Protein AF-A0A970BZY7-F1 (afdb_monomer)

Nearest PDB structures (foldseek):
  6jfz-assembly1_A  TM=4.188E-01  e=6.111E+00  Rattus norvegicus
  2q7d-assembly2_B  TM=2.716E-01  e=2.837E+00  Homo sapiens
  2qb5-assembly2_B  TM=2.726E-01  e=4.311E+00  Homo sapiens
  2q7d-assembly1_A  TM=2.354E-01  e=3.497E+00  Homo sapiens
  2qb5-assembly1_A  TM=2.191E-01  e=3.750E+00  Homo sapiens

Solvent-accessible surface area (backbone atoms only — not comparable to full-atom values): 3590 Å² total; per-residue (Å²): 134,82,80,81,66,55,60,46,77,46,82,37,41,79,49,72,85,56,48,63,58,51,48,52,49,49,28,70,75,72,71,23,84,43,68,49,75,48,74,41,87,55,48,60,52,29,64,72,52,35,81,65,30,59,69,74,73,116

Mean predicted aligned error: 8.21 Å

Radius of gyration: 13.81 Å; Cα contacts (8 Å, |Δi|>4): 65; chains: 1; bounding box: 43×25×24 Å

Foldseek 3Di:
DPDLALEEEDEEEPPVVVPVVVQVCCCVVSVHPYYHYRYDHPPVQCVVVDPVSVVVVD

pLDDT: mean 78.96, std 14.75, range [41.09, 94.81]

Sequence (58 aa):
MTAKSDYGTVVNCLGGPAQIPVIRFLQSHWGVTRVDVITETAPERILAEGADGAARCL

Structure (mmCIF, N/CA/C/O backbone):
data_AF-A0A970BZY7-F1
#
_entry.id   AF-A0A970BZY7-F1
#
loop_
_atom_site.group_PDB
_atom_site.id
_atom_site.type_symbol
_atom_site.label_atom_id
_atom_site.label_alt_id
_atom_site.label_comp_id
_atom_site.label_asym_id
_atom_site.label_entity_id
_atom_site.label_seq_id
_atom_site.pdbx_PDB_ins_code
_atom_site.Cartn_x
_atom_site.Cartn_y
_atom_site.Cartn_z
_atom_site.occupancy
_atom_site.B_iso_or_equiv
_atom_site.auth_seq_id
_atom_site.auth_comp_id
_atom_site.auth_asym_id
_atom_site.auth_atom_id
_atom_site.pdbx_PDB_model_num
ATOM 1 N N . MET A 1 1 ? -22.427 -17.692 7.283 1.00 41.09 1 MET A N 1
ATOM 2 C CA . MET A 1 1 ? -21.964 -16.334 7.637 1.00 41.09 1 MET A CA 1
ATOM 3 C C . MET A 1 1 ? -20.456 -16.313 7.453 1.00 41.09 1 MET A C 1
ATOM 5 O O . MET A 1 1 ? -19.745 -16.813 8.311 1.00 41.09 1 MET A O 1
ATOM 9 N N . THR A 1 2 ? -19.972 -15.866 6.296 1.00 50.12 2 THR A N 1
ATOM 10 C CA . THR A 1 2 ? -18.529 -15.750 6.035 1.00 50.12 2 THR A CA 1
ATOM 11 C C . THR A 1 2 ? -18.039 -14.520 6.790 1.00 50.12 2 THR A C 1
ATOM 13 O O . THR A 1 2 ? -18.582 -13.435 6.585 1.00 50.12 2 THR A O 1
ATOM 16 N N . ALA A 1 3 ? -17.110 -14.687 7.731 1.00 51.19 3 ALA A N 1
ATOM 17 C CA . ALA A 1 3 ? -16.596 -13.580 8.528 1.00 51.19 3 ALA A CA 1
ATOM 18 C C . ALA A 1 3 ? -15.996 -12.517 7.592 1.00 51.19 3 ALA A C 1
ATOM 20 O O . ALA A 1 3 ? -15.062 -12.797 6.845 1.00 51.19 3 ALA A O 1
ATOM 21 N N . LYS A 1 4 ? -16.566 -11.309 7.597 1.00 58.97 4 LYS A N 1
ATOM 22 C CA . LYS A 1 4 ? -15.985 -10.148 6.922 1.00 58.97 4 LYS A CA 1
ATOM 23 C C . LYS A 1 4 ? -14.748 -9.751 7.726 1.00 58.97 4 LYS A C 1
ATOM 25 O O . LYS A 1 4 ? -14.881 -9.101 8.757 1.00 58.97 4 LYS A O 1
ATOM 30 N N . SER A 1 5 ? -13.573 -10.221 7.316 1.00 62.66 5 SER A N 1
ATOM 31 C CA . SER A 1 5 ? -12.320 -9.868 7.982 1.00 62.66 5 SER A CA 1
ATOM 32 C C . SER A 1 5 ? -12.071 -8.369 7.828 1.00 62.66 5 SER A C 1
ATOM 34 O O . SER A 1 5 ? -11.958 -7.864 6.717 1.00 62.66 5 SER A O 1
ATOM 36 N N . ASP A 1 6 ? -11.991 -7.660 8.952 1.00 84.38 6 ASP A N 1
ATOM 37 C CA . ASP A 1 6 ? -11.778 -6.204 9.038 1.00 84.38 6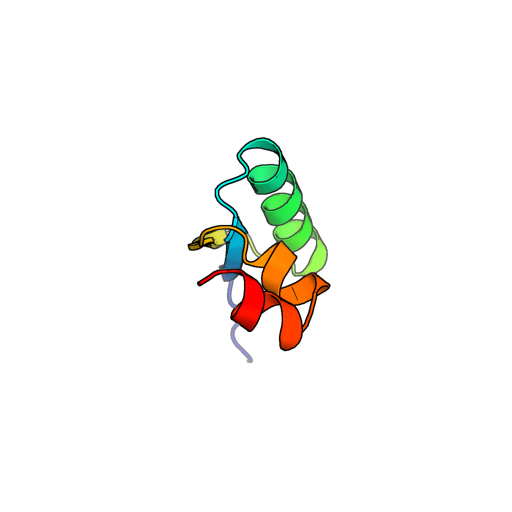 ASP A CA 1
ATOM 38 C C . ASP A 1 6 ? -10.315 -5.777 8.765 1.00 84.38 6 ASP A C 1
ATOM 40 O O . ASP A 1 6 ? -9.873 -4.674 9.098 1.00 84.38 6 ASP A O 1
ATOM 44 N N . TYR A 1 7 ? -9.542 -6.687 8.175 1.00 89.38 7 TYR A N 1
ATOM 45 C CA . TYR A 1 7 ? -8.095 -6.627 8.058 1.00 89.38 7 TYR A CA 1
ATOM 46 C C . TYR A 1 7 ? -7.679 -6.974 6.630 1.00 89.38 7 TYR A C 1
ATOM 48 O O . TYR A 1 7 ? -8.183 -7.934 6.046 1.00 89.38 7 TYR A O 1
ATOM 56 N N . GLY A 1 8 ? -6.738 -6.205 6.090 1.00 91.12 8 GLY A N 1
ATOM 57 C CA . GLY A 1 8 ? -5.993 -6.527 4.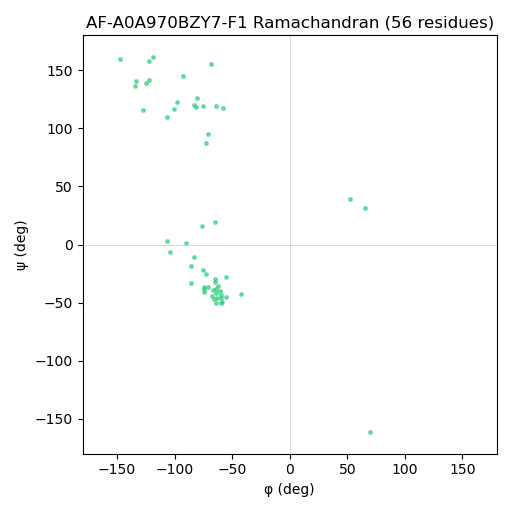876 1.00 91.12 8 GLY A CA 1
ATOM 58 C C . GLY A 1 8 ? -4.493 -6.561 5.157 1.00 91.12 8 GLY A C 1
ATOM 59 O O . GLY A 1 8 ? -4.024 -5.939 6.105 1.00 91.12 8 GLY A O 1
ATOM 60 N N . THR A 1 9 ? -3.728 -7.253 4.318 1.00 92.56 9 THR A N 1
ATOM 61 C CA . THR A 1 9 ? -2.259 -7.245 4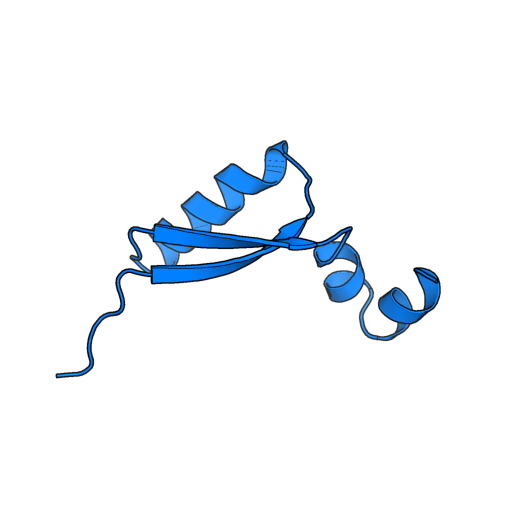.370 1.00 92.56 9 THR A CA 1
ATOM 62 C C . THR A 1 9 ? -1.717 -6.830 3.011 1.00 92.56 9 THR A C 1
ATOM 64 O O . THR A 1 9 ? -2.240 -7.255 1.981 1.00 92.56 9 THR A O 1
ATOM 67 N N . VAL A 1 10 ? -0.673 -6.003 2.996 1.00 91.25 10 VAL A N 1
ATOM 68 C CA . VAL A 1 10 ? 0.007 -5.560 1.774 1.00 91.25 10 VAL A CA 1
ATOM 69 C C . VAL A 1 10 ? 1.518 -5.661 1.932 1.00 91.25 10 VAL A C 1
ATOM 71 O O . VAL A 1 10 ? 2.056 -5.345 2.991 1.00 91.25 10 VAL A O 1
ATOM 74 N N . VAL A 1 11 ? 2.197 -6.080 0.865 1.00 89.38 11 VAL A N 1
ATOM 75 C CA . VAL A 1 11 ? 3.657 -5.992 0.737 1.00 89.38 11 VAL A CA 1
ATOM 76 C C . VAL A 1 11 ? 3.976 -4.742 -0.082 1.00 89.38 11 VAL A C 1
ATOM 78 O O . VAL A 1 11 ? 3.456 -4.592 -1.186 1.00 89.38 11 VAL A O 1
ATOM 81 N N . ASN A 1 12 ? 4.773 -3.824 0.463 1.00 85.62 12 ASN A N 1
ATOM 82 C CA . ASN A 1 12 ? 5.084 -2.529 -0.159 1.00 85.62 12 ASN A CA 1
ATOM 83 C C . ASN A 1 12 ? 6.510 -2.070 0.197 1.00 85.62 12 ASN A C 1
ATOM 85 O O . ASN A 1 12 ? 7.071 -2.512 1.198 1.00 85.62 12 ASN A O 1
ATOM 89 N N . CYS A 1 13 ? 7.095 -1.167 -0.588 1.00 83.50 13 CYS A N 1
ATOM 90 C CA . CYS A 1 13 ? 8.397 -0.561 -0.331 1.00 83.50 13 CYS A CA 1
ATOM 91 C C . CYS A 1 13 ? 8.349 0.363 0.876 1.00 83.50 13 CYS A C 1
ATOM 93 O O . CYS A 1 13 ? 7.337 1.003 1.174 1.00 83.50 13 CYS A O 1
ATOM 95 N N . LEU A 1 14 ? 9.520 0.548 1.487 1.00 75.62 14 LEU A N 1
ATOM 96 C CA . LEU A 1 14 ? 9.826 1.620 2.438 1.00 75.62 14 LEU A CA 1
ATOM 97 C C . LEU A 1 14 ? 9.774 3.035 1.801 1.00 75.62 14 LEU A C 1
ATOM 99 O O . LEU A 1 14 ? 10.337 3.997 2.323 1.00 75.62 14 LEU A O 1
ATOM 103 N N . GLY A 1 15 ? 9.108 3.197 0.656 1.00 69.88 15 GLY A N 1
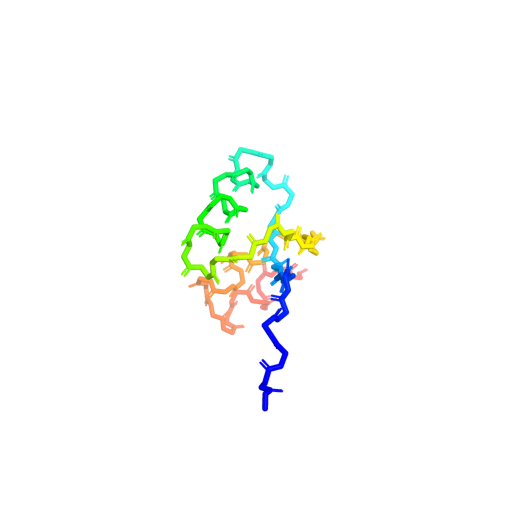ATOM 104 C CA . GLY A 1 15 ? 8.843 4.483 0.029 1.00 69.88 15 GLY A CA 1
ATOM 105 C C . GLY A 1 15 ? 7.775 5.236 0.814 1.00 69.88 15 GLY A C 1
ATOM 106 O O . GLY A 1 15 ? 6.591 5.154 0.492 1.00 69.88 15 GLY A O 1
ATOM 107 N N . GLY A 1 16 ? 8.194 5.996 1.830 1.00 67.50 16 GLY A N 1
ATOM 108 C CA . GLY A 1 16 ? 7.310 6.753 2.729 1.00 67.50 16 GLY A CA 1
ATOM 109 C C . GLY A 1 16 ? 6.136 7.491 2.055 1.00 67.50 16 GLY A C 1
ATOM 110 O O . GLY A 1 16 ? 5.014 7.385 2.550 1.00 67.50 16 GLY A O 1
ATOM 111 N N . PRO A 1 17 ? 6.316 8.175 0.903 1.00 80.25 17 PRO A N 1
ATOM 112 C CA . PRO A 1 17 ? 5.217 8.874 0.231 1.00 80.25 17 PRO A CA 1
ATOM 113 C C . PRO A 1 17 ? 4.106 7.957 -0.306 1.00 80.25 17 PRO A C 1
ATOM 115 O O . PRO A 1 17 ? 2.955 8.379 -0.378 1.00 80.25 17 PRO A O 1
ATOM 118 N N . ALA A 1 18 ? 4.425 6.716 -0.684 1.00 81.94 18 ALA A N 1
ATOM 119 C CA . ALA A 1 18 ? 3.473 5.780 -1.286 1.00 81.94 18 ALA A CA 1
ATOM 120 C C . ALA A 1 18 ? 2.670 4.984 -0.244 1.00 81.94 18 ALA A C 1
ATOM 122 O O . ALA A 1 18 ? 1.600 4.460 -0.552 1.00 81.94 18 ALA A O 1
ATOM 123 N N . GLN A 1 19 ? 3.141 4.926 1.002 1.00 84.62 19 GLN A N 1
ATOM 124 C CA . GLN A 1 19 ? 2.564 4.068 2.036 1.00 84.62 19 GLN A CA 1
ATOM 125 C C . GLN A 1 19 ? 1.121 4.466 2.398 1.00 84.62 19 GLN A C 1
ATOM 127 O O . GLN A 1 19 ? 0.218 3.632 2.364 1.00 84.62 19 GLN A O 1
ATOM 132 N N . ILE A 1 20 ? 0.872 5.752 2.678 1.00 90.94 20 ILE A N 1
ATOM 133 C CA . ILE A 1 20 ? -0.469 6.252 3.038 1.00 90.94 20 ILE A CA 1
ATOM 134 C C . ILE A 1 20 ? -1.464 6.133 1.867 1.00 90.94 20 ILE A C 1
ATOM 136 O O . ILE A 1 20 ? -2.577 5.650 2.102 1.00 90.94 20 ILE A O 1
ATOM 140 N N . PRO A 1 21 ? -1.122 6.5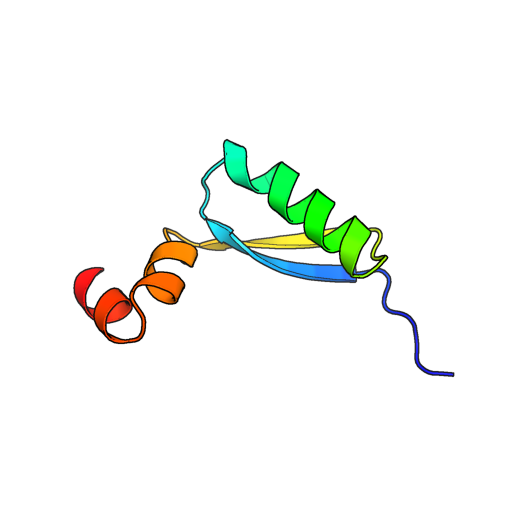33 0.623 1.00 91.94 21 PRO A N 1
ATOM 141 C CA . PRO A 1 21 ? -1.998 6.332 -0.531 1.00 91.94 21 PRO A CA 1
ATOM 142 C C . PRO A 1 21 ? -2.416 4.873 -0.740 1.00 91.94 21 PRO A C 1
ATOM 144 O O . PRO A 1 21 ? -3.603 4.612 -0.930 1.00 91.94 21 PRO A O 1
ATOM 147 N N . VAL A 1 22 ? -1.476 3.924 -0.645 1.00 91.19 22 VAL A N 1
ATOM 148 C CA . VAL A 1 22 ? -1.759 2.487 -0.806 1.00 91.19 22 VAL A CA 1
ATOM 149 C C . VAL A 1 22 ? -2.703 1.984 0.285 1.00 91.19 22 VAL A C 1
ATOM 151 O O . VAL A 1 22 ? -3.695 1.324 -0.023 1.00 91.19 22 VAL A O 1
ATOM 154 N N . ILE A 1 23 ? -2.461 2.346 1.548 1.00 92.25 23 ILE A N 1
ATOM 155 C CA . ILE A 1 23 ? -3.339 1.965 2.665 1.00 92.25 23 ILE A CA 1
ATOM 156 C C . ILE A 1 23 ? -4.763 2.490 2.438 1.00 92.25 23 ILE A C 1
ATOM 158 O O . ILE A 1 23 ? -5.719 1.721 2.518 1.00 92.25 23 ILE A O 1
ATOM 162 N N . ARG A 1 24 ? -4.918 3.777 2.099 1.00 94.62 24 ARG A N 1
ATOM 163 C CA . ARG A 1 24 ? -6.240 4.389 1.866 1.00 94.62 24 ARG A CA 1
ATOM 164 C C . ARG A 1 24 ? -6.965 3.769 0.675 1.00 94.62 24 ARG A C 1
ATOM 166 O O . ARG A 1 24 ? -8.182 3.575 0.724 1.00 94.62 24 ARG A O 1
ATOM 173 N N . PHE A 1 25 ? -6.229 3.442 -0.384 1.00 94.00 25 PHE A N 1
ATOM 174 C CA . PHE A 1 25 ? -6.782 2.726 -1.525 1.00 94.00 25 PHE A CA 1
ATOM 175 C C . PHE A 1 25 ? -7.338 1.365 -1.091 1.00 94.00 25 PHE A C 1
ATOM 177 O O . PHE A 1 25 ? -8.501 1.081 -1.350 1.00 94.00 25 PHE A O 1
ATOM 184 N N . LEU A 1 26 ? -6.566 0.564 -0.355 1.00 93.69 26 LEU A N 1
ATOM 185 C CA . LEU A 1 26 ? -7.006 -0.758 0.100 1.00 93.69 26 LEU A CA 1
ATOM 186 C C . LEU A 1 26 ? -8.204 -0.686 1.055 1.00 93.69 26 LEU A C 1
ATOM 188 O O . LEU A 1 26 ? -9.150 -1.455 0.897 1.00 93.69 26 LEU A O 1
ATOM 192 N N . GLN A 1 27 ? -8.202 0.264 1.994 1.00 93.56 27 GLN A N 1
ATOM 193 C CA . GLN A 1 27 ? -9.327 0.494 2.908 1.00 93.56 27 GLN A CA 1
ATOM 194 C C . GLN A 1 27 ? -10.613 0.839 2.150 1.00 93.56 27 GLN A C 1
ATOM 196 O O . GLN A 1 27 ? -11.663 0.265 2.425 1.00 93.56 27 GLN A O 1
ATOM 201 N N . SER A 1 28 ? -10.541 1.746 1.171 1.00 94.81 28 SER A N 1
ATOM 202 C CA . SER A 1 28 ? -11.718 2.168 0.398 1.00 94.81 28 SER A CA 1
ATOM 203 C C . SER A 1 28 ? -12.186 1.119 -0.612 1.00 94.81 28 SER A C 1
ATOM 205 O O . SER A 1 28 ? -13.388 0.927 -0.772 1.00 94.81 28 SER A O 1
ATOM 207 N N . HIS A 1 29 ? -11.259 0.413 -1.260 1.00 94.44 29 HIS A N 1
ATOM 208 C CA . HIS A 1 29 ? -11.573 -0.577 -2.286 1.00 94.44 29 HIS A CA 1
ATOM 209 C C . HIS A 1 29 ? -12.140 -1.874 -1.694 1.00 94.44 29 HIS A C 1
ATOM 211 O O . HIS A 1 29 ? -13.091 -2.430 -2.235 1.00 94.44 29 HIS A O 1
ATOM 217 N N . TRP A 1 30 ? -11.588 -2.340 -0.567 1.00 91.50 30 TRP A N 1
ATOM 218 C CA . TRP A 1 30 ? -11.983 -3.605 0.069 1.00 91.50 30 TRP A CA 1
ATOM 219 C C . TRP A 1 30 ? -12.855 -3.428 1.318 1.00 91.50 30 TRP A C 1
ATOM 221 O O . TRP A 1 30 ? -13.369 -4.408 1.855 1.00 91.50 30 TRP A O 1
ATOM 231 N N . GLY A 1 31 ? -13.057 -2.193 1.787 1.00 91.12 31 GLY A N 1
ATOM 232 C CA . GLY A 1 31 ? -13.874 -1.900 2.966 1.00 91.12 31 GLY A CA 1
ATOM 233 C C . GLY A 1 31 ? -13.299 -2.462 4.269 1.00 91.12 31 GLY A C 1
ATOM 234 O O . GLY A 1 31 ? -14.079 -2.844 5.144 1.00 91.12 31 GLY A O 1
ATOM 235 N N . VAL A 1 32 ? -11.967 -2.553 4.370 1.00 92.25 32 VAL A N 1
ATOM 236 C CA . VAL A 1 32 ? -11.232 -2.977 5.575 1.00 92.25 32 VAL A CA 1
ATOM 237 C C . VAL A 1 32 ? -10.849 -1.765 6.421 1.00 92.25 32 VAL A C 1
ATOM 239 O O . VAL A 1 32 ? -10.514 -0.712 5.878 1.00 92.25 32 VAL A O 1
ATOM 242 N N . THR A 1 33 ? -10.857 -1.897 7.748 1.00 90.44 33 THR A N 1
ATOM 243 C CA . THR A 1 33 ? -10.474 -0.792 8.643 1.00 90.44 33 THR A CA 1
ATOM 244 C C . THR A 1 33 ? -8.967 -0.741 8.873 1.00 90.44 33 THR A C 1
ATOM 246 O O . THR A 1 33 ? -8.394 0.342 9.012 1.00 90.44 33 THR A O 1
ATOM 249 N N . ARG A 1 34 ? -8.294 -1.896 8.896 1.00 91.38 34 ARG A N 1
ATOM 250 C CA . ARG A 1 34 ? -6.857 -2.001 9.185 1.00 91.38 34 ARG A CA 1
ATOM 251 C C . ARG A 1 34 ? -6.110 -2.670 8.040 1.00 91.38 34 ARG A C 1
ATOM 253 O O . ARG A 1 34 ? -6.604 -3.619 7.438 1.00 91.38 34 ARG A O 1
ATOM 260 N N . VAL A 1 35 ? -4.913 -2.164 7.759 1.00 93.19 35 VAL A N 1
ATOM 261 C CA . VAL A 1 35 ? -4.011 -2.724 6.751 1.00 93.19 35 VAL A CA 1
ATOM 262 C C . VAL A 1 35 ? -2.653 -2.956 7.398 1.00 93.19 35 VAL A C 1
ATOM 264 O O . VAL A 1 35 ? -1.994 -1.995 7.795 1.00 93.19 35 VAL A O 1
ATOM 267 N N . ASP A 1 36 ? -2.243 -4.215 7.489 1.00 92.69 36 ASP A N 1
ATOM 268 C CA . ASP A 1 36 ? -0.900 -4.595 7.912 1.00 92.69 36 ASP A CA 1
ATOM 269 C C . ASP A 1 36 ? 0.056 -4.442 6.728 1.00 92.69 36 ASP A C 1
ATOM 271 O O . ASP A 1 36 ? -0.182 -4.981 5.645 1.00 92.69 36 ASP A O 1
ATOM 275 N N . VAL A 1 37 ? 1.137 -3.689 6.923 1.00 90.50 37 VAL A N 1
ATOM 276 C CA . VAL A 1 37 ? 2.122 -3.417 5.870 1.00 90.50 37 VAL A CA 1
ATOM 277 C C . VAL A 1 37 ? 3.391 -4.209 6.151 1.00 90.50 37 VAL A C 1
ATOM 279 O O . VAL A 1 37 ? 4.140 -3.892 7.074 1.00 90.50 37 VAL A O 1
ATOM 282 N N . ILE A 1 38 ? 3.652 -5.217 5.324 1.00 89.75 38 ILE A N 1
ATOM 283 C CA . ILE A 1 38 ? 4.949 -5.887 5.251 1.00 89.75 38 ILE A CA 1
ATOM 284 C C . ILE A 1 38 ? 5.840 -5.011 4.373 1.00 89.75 38 ILE A C 1
ATOM 286 O O . ILE A 1 38 ? 5.513 -4.746 3.215 1.00 89.75 38 ILE A O 1
ATOM 290 N N . THR A 1 39 ? 6.935 -4.515 4.942 1.00 87.00 39 THR A N 1
ATOM 291 C CA . THR A 1 39 ? 7.820 -3.587 4.236 1.00 87.00 39 THR A CA 1
ATOM 292 C C . THR A 1 39 ? 9.039 -4.322 3.701 1.00 87.00 39 THR A C 1
ATOM 294 O O . THR A 1 39 ? 9.836 -4.821 4.487 1.00 87.00 39 THR A O 1
ATOM 297 N N . GLU A 1 40 ? 9.188 -4.353 2.380 1.00 83.56 40 GLU A N 1
ATOM 298 C CA . GLU A 1 40 ? 10.324 -4.967 1.681 1.00 83.56 40 GLU A CA 1
ATOM 299 C C . GLU A 1 40 ? 11.078 -3.913 0.865 1.00 83.56 40 GLU A C 1
ATOM 301 O O . GLU A 1 40 ? 10.545 -2.843 0.579 1.00 83.56 40 GLU A O 1
ATOM 306 N N . THR A 1 41 ? 12.323 -4.166 0.465 1.00 80.81 41 THR A N 1
ATOM 307 C CA . THR A 1 41 ? 13.030 -3.215 -0.414 1.00 80.81 41 THR A CA 1
ATOM 308 C C . THR A 1 41 ? 12.641 -3.455 -1.870 1.00 80.81 41 THR A C 1
ATOM 310 O O . THR A 1 41 ? 12.872 -4.534 -2.403 1.00 80.81 41 THR A O 1
ATOM 313 N N . ALA A 1 42 ? 12.068 -2.433 -2.513 1.00 75.50 42 ALA A N 1
ATOM 314 C CA . ALA A 1 42 ? 11.672 -2.442 -3.925 1.00 75.50 42 ALA A CA 1
ATOM 315 C C . ALA A 1 42 ? 10.771 -3.623 -4.393 1.00 75.50 42 ALA A C 1
ATOM 317 O O . ALA A 1 42 ? 10.951 -4.102 -5.519 1.00 75.50 42 ALA A O 1
ATOM 318 N N . PRO A 1 43 ? 9.783 -4.102 -3.606 1.00 76.94 43 PRO A N 1
ATOM 319 C CA . PRO A 1 43 ? 8.905 -5.186 -4.040 1.00 76.94 43 PRO A CA 1
ATOM 320 C C . PRO A 1 43 ? 8.035 -4.782 -5.240 1.00 76.94 43 PRO A C 1
ATOM 322 O O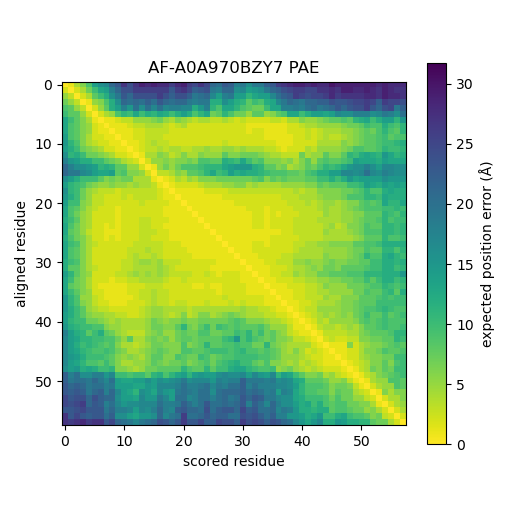 . PRO A 1 43 ? 7.790 -5.612 -6.110 1.00 76.94 43 PRO A O 1
ATOM 325 N N . GLU A 1 44 ? 7.626 -3.512 -5.359 1.00 75.12 44 GLU A N 1
ATOM 326 C CA . GLU A 1 44 ? 6.906 -3.010 -6.549 1.00 75.12 44 GLU A CA 1
ATOM 327 C C . GLU A 1 44 ? 7.758 -3.168 -7.798 1.00 75.12 44 GLU A C 1
ATOM 329 O O . GLU A 1 44 ? 7.236 -3.509 -8.853 1.00 75.12 44 GLU A O 1
ATOM 334 N N . ARG A 1 45 ? 9.063 -2.904 -7.686 1.00 72.38 45 ARG A N 1
ATOM 335 C CA . ARG A 1 45 ? 9.987 -3.000 -8.812 1.00 72.38 45 ARG A CA 1
ATOM 336 C C . ARG A 1 45 ? 10.141 -4.447 -9.259 1.00 72.38 45 ARG A C 1
ATOM 338 O O . ARG A 1 45 ? 10.049 -4.705 -10.451 1.00 72.38 45 ARG A O 1
ATOM 345 N N . ILE A 1 46 ? 10.286 -5.386 -8.322 1.00 75.88 46 ILE A N 1
ATOM 346 C CA . ILE A 1 46 ? 10.315 -6.824 -8.632 1.00 75.88 46 ILE A CA 1
ATOM 347 C C . ILE A 1 46 ? 9.006 -7.253 -9.312 1.00 75.88 46 ILE A C 1
ATOM 349 O O . ILE A 1 46 ? 9.033 -7.966 -10.310 1.00 75.88 46 ILE A O 1
ATOM 353 N N . LEU A 1 47 ? 7.856 -6.787 -8.817 1.00 75.06 47 LEU A N 1
ATOM 354 C CA . LEU A 1 47 ? 6.553 -7.092 -9.416 1.00 75.06 47 LEU A CA 1
ATOM 355 C C . LEU A 1 47 ? 6.380 -6.466 -10.810 1.00 75.06 47 LEU A C 1
ATOM 357 O O . LEU A 1 47 ? 5.818 -7.106 -11.695 1.00 75.06 47 LEU A O 1
ATOM 361 N N . ALA A 1 48 ? 6.858 -5.238 -11.014 1.00 78.75 48 ALA A N 1
ATOM 362 C CA . ALA A 1 48 ? 6.745 -4.515 -12.278 1.00 78.75 48 ALA A CA 1
ATOM 363 C C . ALA A 1 48 ? 7.700 -5.049 -13.356 1.00 78.75 48 ALA A C 1
ATOM 365 O O . ALA A 1 48 ? 7.340 -5.089 -14.530 1.00 78.75 48 ALA A O 1
ATOM 366 N N . GLU A 1 49 ? 8.908 -5.456 -12.965 1.00 82.69 49 GLU A N 1
ATOM 367 C CA . GLU A 1 49 ? 9.931 -6.015 -13.858 1.00 82.69 49 GLU A CA 1
ATOM 368 C C . GLU A 1 49 ? 9.726 -7.523 -14.119 1.00 82.69 49 GLU A C 1
ATOM 370 O O . GLU A 1 49 ? 10.357 -8.086 -15.012 1.00 82.69 49 GLU A O 1
ATOM 375 N N . GLY A 1 50 ? 8.832 -8.185 -13.376 1.00 73.75 50 GLY A N 1
ATOM 376 C CA . GLY A 1 50 ? 8.572 -9.619 -13.499 1.00 73.75 50 GLY A CA 1
ATOM 377 C C . GLY A 1 50 ? 9.739 -10.482 -13.000 1.00 73.75 50 GLY A C 1
ATOM 378 O O . GLY A 1 50 ? 10.604 -10.025 -12.253 1.00 73.75 50 GLY A O 1
ATOM 379 N N . ALA A 1 51 ? 9.775 -11.756 -13.408 1.00 67.50 51 ALA A N 1
ATOM 380 C CA . ALA A 1 51 ? 10.800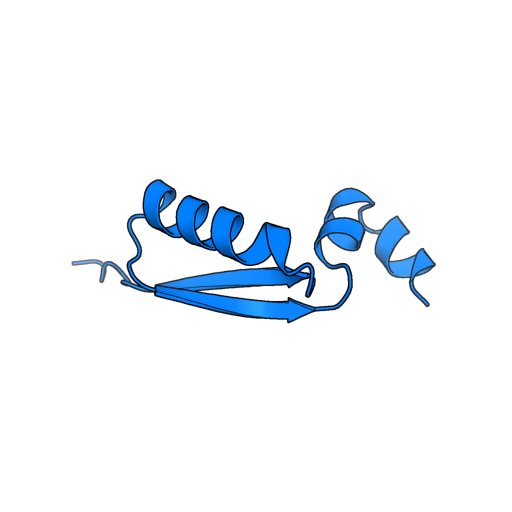 -12.714 -12.966 1.00 67.50 51 ALA A CA 1
ATOM 381 C C . ALA A 1 51 ? 12.246 -12.239 -13.235 1.00 67.50 51 ALA A C 1
ATOM 383 O O . ALA A 1 51 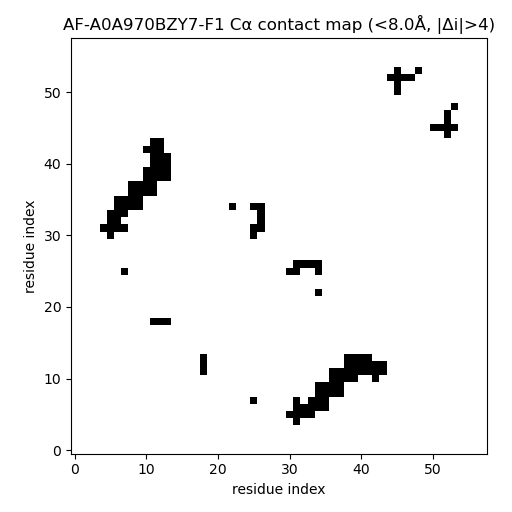? 13.155 -12.568 -12.473 1.00 67.50 51 ALA A O 1
ATOM 384 N N . ASP A 1 52 ? 12.444 -11.412 -14.263 1.00 65.75 52 ASP A N 1
ATOM 385 C CA . ASP A 1 52 ? 13.745 -10.843 -14.626 1.00 65.75 52 ASP A CA 1
ATOM 386 C C . ASP A 1 52 ? 14.216 -9.749 -13.649 1.00 65.75 52 ASP A C 1
ATOM 388 O O . ASP A 1 52 ? 15.420 -9.533 -13.484 1.00 65.75 52 ASP A O 1
ATOM 392 N N . GLY A 1 53 ? 13.289 -9.078 -12.958 1.00 60.88 53 GLY A N 1
ATOM 393 C CA . GLY A 1 53 ? 13.596 -8.0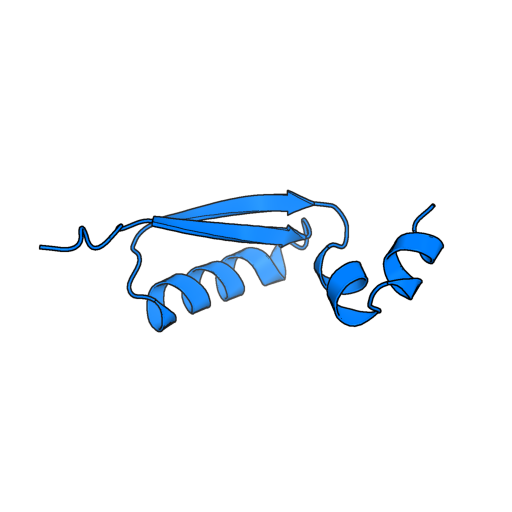50 -11.962 1.00 60.88 53 GLY A CA 1
ATOM 394 C C . GLY A 1 53 ? 14.201 -8.609 -10.679 1.00 60.88 53 GLY A C 1
ATOM 395 O O . GLY A 1 53 ? 15.130 -8.025 -10.120 1.00 60.88 53 GLY A O 1
ATOM 396 N N . ALA A 1 54 ? 13.737 -9.786 -10.245 1.00 55.69 54 ALA A N 1
ATOM 397 C CA . ALA A 1 54 ? 14.290 -10.478 -9.079 1.00 55.69 54 ALA A CA 1
ATOM 398 C C . ALA A 1 54 ? 15.770 -10.855 -9.280 1.00 55.69 54 ALA A C 1
ATOM 400 O O . ALA A 1 54 ? 16.565 -10.766 -8.348 1.00 55.69 54 ALA A O 1
ATOM 401 N N . ALA A 1 55 ? 16.158 -11.216 -10.508 1.00 56.25 55 ALA A N 1
ATOM 402 C CA . ALA A 1 55 ? 17.530 -11.590 -10.847 1.00 56.25 55 ALA A CA 1
ATOM 403 C C . ALA A 1 55 ? 18.497 -10.393 -10.947 1.00 56.25 55 ALA A C 1
ATOM 405 O O . ALA A 1 55 ? 19.702 -10.581 -10.814 1.00 56.25 55 ALA A O 1
ATOM 406 N N . ARG A 1 56 ? 17.998 -9.167 -11.167 1.00 55.00 56 ARG A N 1
ATOM 407 C CA . ARG A 1 56 ? 18.817 -7.937 -11.270 1.00 55.00 56 ARG A CA 1
ATOM 408 C C . ARG A 1 56 ? 19.029 -7.216 -9.937 1.00 55.00 56 ARG A C 1
ATOM 410 O O . ARG A 1 56 ? 19.620 -6.137 -9.928 1.00 55.00 56 ARG A O 1
ATOM 417 N N . CYS A 1 57 ? 18.496 -7.757 -8.842 1.00 48.53 57 CYS A N 1
ATOM 418 C CA . CYS A 1 57 ? 18.554 -7.146 -7.514 1.00 48.53 57 CYS A CA 1
ATOM 419 C C . CYS A 1 57 ? 19.541 -7.844 -6.550 1.00 48.53 57 CYS A C 1
ATOM 421 O O . CYS A 1 57 ? 19.639 -7.424 -5.397 1.00 48.53 57 CYS A O 1
ATOM 423 N N . LEU A 1 58 ? 20.267 -8.865 -7.033 1.00 47.44 58 LEU A N 1
ATOM 424 C CA . LEU A 1 58 ? 21.452 -9.480 -6.412 1.00 47.44 58 LEU A CA 1
ATOM 425 C C . LEU A 1 58 ? 22.727 -8.940 -7.073 1.00 47.44 58 LEU A C 1
ATOM 427 O O . LEU A 1 58 ? 23.735 -8.798 -6.347 1.00 47.44 58 LEU A O 1
#

Secondary structure (DSSP, 8-state):
-----SEEEEEEES-HHHHHHHHHHHHHHH--SEEEEEEESSHHHHHHHTHHHHHT--